Protein AF-H2C5N5-F1 (afdb_monomer_lite)

Sequence (111 aa):
MFDFFKTYATFKYKWRRRGMMQRAITGALIGLGVIDVLTTFYGVSQGYVEENLFLHALSGNPILMITVMAVLKTIAVALSYLLLRRSMIFPALLLIGLFALADLSNLALLM

Radius of gyration: 19.04 Å; chains: 1; bounding box: 48×25×56 Å

Organism: NCBI:txid671065

Structure (mmCIF, N/CA/C/O backbone):
data_AF-H2C5N5-F1
#
_entry.id   AF-H2C5N5-F1
#
loop_
_atom_site.group_PDB
_atom_site.id
_atom_site.type_symbol
_atom_site.label_atom_id
_atom_site.label_alt_id
_atom_site.label_comp_id
_atom_site.label_asym_id
_atom_site.label_entity_id
_atom_site.label_seq_id
_atom_site.pdbx_PDB_ins_code
_atom_site.Cartn_x
_atom_site.Cartn_y
_atom_site.Cartn_z
_atom_site.occupancy
_atom_site.B_iso_or_equiv
_atom_site.auth_seq_id
_atom_site.auth_comp_id
_atom_site.auth_asym_id
_atom_site.auth_atom_id
_atom_site.pdbx_PDB_model_num
ATOM 1 N N . MET A 1 1 ? -29.431 0.316 38.596 1.00 57.34 1 MET A N 1
ATOM 2 C CA . MET A 1 1 ? -29.910 0.000 37.225 1.00 57.34 1 MET A CA 1
ATOM 3 C C . MET A 1 1 ? -29.384 0.990 36.174 1.00 57.34 1 MET A C 1
ATOM 5 O O . MET A 1 1 ? -28.938 0.545 35.124 1.00 57.34 1 MET A O 1
ATOM 9 N N . PHE A 1 2 ? -29.352 2.301 36.459 1.00 60.09 2 PHE A N 1
ATOM 10 C CA . PHE A 1 2 ? -28.856 3.347 35.542 1.00 60.09 2 PHE A CA 1
ATOM 11 C C . PHE A 1 2 ? -27.356 3.246 35.175 1.00 60.09 2 PHE A C 1
ATOM 13 O O . PHE A 1 2 ? -26.996 3.445 34.014 1.00 60.09 2 PHE A O 1
ATOM 20 N N . ASP A 1 3 ? -26.484 2.867 36.116 1.00 63.94 3 ASP A N 1
ATOM 21 C CA . ASP A 1 3 ? -25.038 2.736 35.847 1.00 63.94 3 ASP A CA 1
ATOM 22 C C . ASP A 1 3 ? -24.688 1.587 34.898 1.00 63.94 3 ASP A C 1
ATOM 24 O O . ASP A 1 3 ? -23.753 1.683 34.100 1.00 63.94 3 ASP A O 1
ATOM 28 N N . PHE A 1 4 ? -25.475 0.512 34.913 1.00 65.88 4 PHE A N 1
ATOM 29 C CA . PHE A 1 4 ? -25.250 -0.641 34.043 1.00 65.88 4 PHE A CA 1
ATOM 30 C C . PHE A 1 4 ? -25.511 -0.289 32.570 1.00 65.88 4 PHE A C 1
ATOM 32 O O . PHE A 1 4 ? -24.714 -0.627 31.695 1.00 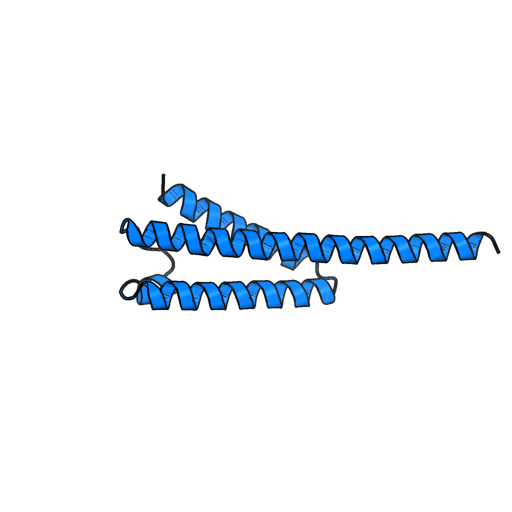65.88 4 PHE A O 1
ATOM 39 N N . PHE A 1 5 ? -26.570 0.484 32.301 1.00 66.50 5 PHE A N 1
ATOM 40 C CA . PHE A 1 5 ? -26.885 1.001 30.965 1.00 66.50 5 PHE A CA 1
ATOM 41 C C . PHE A 1 5 ? -25.832 1.986 30.452 1.00 66.50 5 PHE A C 1
ATOM 43 O O . PHE A 1 5 ? -25.427 1.896 29.292 1.00 66.50 5 PHE A O 1
ATOM 50 N N . LYS A 1 6 ? -25.340 2.886 31.315 1.00 64.81 6 LYS A N 1
ATOM 51 C CA . LYS A 1 6 ? -24.245 3.804 30.966 1.00 64.81 6 LYS A CA 1
ATOM 52 C C . LYS A 1 6 ? -22.985 3.041 30.566 1.00 64.81 6 LYS A C 1
ATOM 54 O O . LYS A 1 6 ? -22.392 3.360 29.540 1.00 64.81 6 LYS A O 1
ATOM 59 N N . THR A 1 7 ? -22.631 2.009 31.332 1.00 67.31 7 THR A N 1
ATOM 60 C CA . THR A 1 7 ? -21.433 1.184 31.111 1.00 67.31 7 THR A CA 1
ATOM 61 C C . THR A 1 7 ? -21.538 0.358 29.825 1.00 67.31 7 THR A C 1
ATOM 63 O O . THR A 1 7 ? -20.597 0.304 29.033 1.00 67.31 7 THR A O 1
ATOM 66 N N . TYR A 1 8 ? -22.709 -0.224 29.550 1.00 65.38 8 TYR A N 1
ATOM 67 C CA . TYR A 1 8 ? -22.971 -0.931 28.292 1.00 65.38 8 TYR A CA 1
ATOM 68 C C . TYR A 1 8 ? -22.915 -0.003 27.074 1.00 65.38 8 TYR A C 1
ATOM 70 O O . TYR A 1 8 ? -22.355 -0.367 26.035 1.00 65.38 8 TYR A O 1
ATOM 78 N N . ALA A 1 9 ? -23.458 1.211 27.194 1.00 63.84 9 ALA A N 1
ATOM 79 C CA . ALA A 1 9 ? -23.430 2.199 26.125 1.00 63.84 9 ALA A CA 1
ATOM 80 C C . ALA A 1 9 ? -21.995 2.642 25.798 1.00 63.84 9 ALA A C 1
ATOM 82 O O . ALA A 1 9 ? -21.615 2.639 24.624 1.00 63.84 9 ALA A O 1
ATOM 83 N N . THR A 1 10 ? -21.158 2.942 26.800 1.00 66.62 10 THR A N 1
ATOM 84 C CA . THR A 1 10 ? -19.739 3.275 26.577 1.00 66.62 10 THR A CA 1
ATOM 85 C C . THR A 1 10 ? -18.967 2.114 25.961 1.00 66.62 10 THR A C 1
ATOM 87 O O . THR A 1 10 ? -18.177 2.336 25.040 1.00 66.62 10 THR A O 1
ATOM 90 N N . PHE A 1 11 ? -19.218 0.875 26.392 1.00 61.47 11 PHE A N 1
ATOM 91 C CA . PHE A 1 11 ? -18.562 -0.302 25.819 1.00 61.47 11 PHE A CA 1
ATOM 92 C C . PHE A 1 11 ? -18.931 -0.494 24.341 1.00 61.47 11 PHE A C 1
ATOM 94 O O . PHE A 1 11 ? -18.051 -0.619 23.485 1.00 61.47 11 PHE A O 1
ATOM 101 N N . LYS A 1 12 ? -20.227 -0.411 24.013 1.00 64.25 12 LYS A N 1
ATOM 102 C CA . LYS A 1 12 ? -20.736 -0.519 22.638 1.00 64.25 12 LYS A CA 1
ATOM 103 C C . LYS A 1 12 ? -20.173 0.582 21.733 1.00 64.25 12 LYS A C 1
ATOM 105 O O . LYS A 1 12 ? -19.754 0.301 20.609 1.00 64.25 12 LYS A O 1
ATOM 110 N N . TYR A 1 13 ? -20.088 1.819 22.227 1.00 61.78 13 TYR A N 1
ATOM 111 C CA . TYR A 1 13 ? -19.479 2.934 21.494 1.00 61.78 13 TYR A CA 1
ATOM 112 C C . TYR A 1 13 ? -17.980 2.731 21.242 1.00 61.78 13 TYR A C 1
ATOM 114 O O . TYR A 1 13 ? -17.503 2.999 20.137 1.00 61.78 13 TYR A O 1
ATOM 122 N N . LYS A 1 14 ? -17.234 2.227 22.232 1.00 64.56 14 LYS A N 1
ATOM 123 C CA . LYS A 1 14 ? -15.788 1.979 22.115 1.00 64.56 14 LYS A CA 1
ATOM 124 C C . LYS A 1 14 ? -15.484 0.890 21.079 1.00 64.56 14 LYS A C 1
ATOM 126 O O . LYS A 1 14 ? -14.584 1.066 20.259 1.00 64.56 14 LYS A O 1
ATOM 131 N N . TRP A 1 15 ? -16.274 -0.184 21.057 1.00 59.78 15 TRP A N 1
ATOM 132 C CA . TRP A 1 15 ? -16.176 -1.248 20.049 1.00 59.78 15 TRP A CA 1
ATOM 133 C C . TRP A 1 15 ? -16.550 -0.767 18.643 1.00 59.78 15 TRP A C 1
ATOM 135 O O . TRP A 1 15 ? -15.826 -1.044 17.686 1.00 59.78 15 TRP A O 1
ATOM 145 N N . ARG A 1 16 ? -17.619 0.031 18.511 1.00 69.19 16 ARG A N 1
ATOM 146 C CA . ARG A 1 16 ? -18.031 0.603 17.218 1.00 69.19 16 ARG A CA 1
ATOM 147 C C . ARG A 1 16 ? -16.978 1.562 16.650 1.00 69.19 16 ARG A C 1
ATOM 149 O O . ARG A 1 16 ? -16.695 1.502 15.457 1.00 69.19 16 ARG A O 1
ATOM 156 N N . ARG A 1 17 ? -16.345 2.394 17.492 1.00 68.06 17 ARG A N 1
ATOM 157 C CA . ARG A 1 17 ? -15.221 3.254 17.071 1.00 68.06 17 ARG A CA 1
ATOM 158 C C . ARG A 1 17 ? -14.017 2.444 16.605 1.00 68.06 17 ARG A C 1
ATOM 160 O O . ARG A 1 17 ? -13.473 2.770 15.558 1.00 68.06 17 ARG A O 1
ATOM 167 N N . ARG A 1 18 ? -13.629 1.380 17.321 1.00 69.44 18 ARG A N 1
ATOM 168 C CA . ARG A 1 18 ? -12.520 0.505 16.892 1.00 69.44 18 ARG A CA 1
ATOM 169 C C . ARG A 1 18 ? -12.778 -0.108 15.514 1.00 69.44 18 ARG A C 1
ATOM 171 O O . ARG A 1 18 ? -11.888 -0.071 14.675 1.00 69.44 18 ARG A O 1
ATOM 178 N N . GLY A 1 19 ? -13.998 -0.584 15.254 1.00 73.06 19 GLY A N 1
ATOM 179 C CA . GLY A 1 19 ? -14.367 -1.131 13.944 1.00 73.06 19 GLY A CA 1
ATOM 180 C C . GLY A 1 19 ? -14.328 -0.096 12.812 1.00 73.06 19 GLY A C 1
ATOM 181 O O . GLY A 1 19 ? -13.838 -0.396 11.726 1.00 73.06 19 GLY A O 1
ATOM 182 N N . MET A 1 20 ? -14.792 1.135 13.058 1.00 78.81 20 MET A N 1
ATOM 183 C CA . MET A 1 20 ? -14.694 2.221 12.068 1.00 78.81 20 MET A CA 1
ATOM 184 C C . MET A 1 20 ? -13.240 2.623 11.800 1.00 78.81 20 MET A C 1
ATOM 186 O O . MET A 1 20 ? -12.858 2.809 10.649 1.00 78.81 20 MET A O 1
ATOM 190 N N . MET A 1 21 ? -12.418 2.696 12.847 1.00 73.88 21 MET A N 1
ATOM 191 C CA . MET A 1 21 ? -11.008 3.072 12.747 1.00 73.88 21 MET A CA 1
ATOM 192 C C . MET A 1 21 ? -10.192 2.019 11.985 1.00 73.88 21 MET A C 1
ATOM 194 O O . MET A 1 21 ? -9.379 2.371 11.138 1.00 73.88 21 MET A O 1
ATOM 198 N N . GLN A 1 22 ? -10.461 0.728 12.216 1.00 74.50 22 GLN A N 1
ATOM 199 C CA . GLN A 1 22 ? -9.849 -0.362 11.451 1.00 74.50 22 GLN A CA 1
ATOM 200 C C . GLN A 1 22 ? -10.189 -0.266 9.962 1.00 74.50 22 GLN A C 1
ATOM 202 O O . GLN A 1 22 ? -9.291 -0.326 9.134 1.00 74.50 22 GLN A O 1
ATOM 207 N N . ARG A 1 23 ? -11.465 -0.045 9.618 1.00 79.38 23 ARG A N 1
ATOM 208 C CA . ARG A 1 23 ? -11.892 0.118 8.218 1.00 79.38 23 ARG A CA 1
ATOM 209 C C . ARG A 1 23 ? -11.230 1.320 7.547 1.00 79.38 23 ARG A C 1
ATOM 211 O O . ARG A 1 23 ? -10.796 1.195 6.408 1.00 79.38 23 ARG A O 1
ATOM 218 N N . ALA A 1 24 ? -11.125 2.447 8.251 1.00 80.19 24 ALA A N 1
ATOM 219 C CA . ALA A 1 24 ? -10.472 3.646 7.732 1.00 80.19 24 ALA A CA 1
ATOM 220 C C . ALA A 1 24 ? -8.977 3.413 7.462 1.00 80.19 24 ALA A C 1
ATOM 222 O O . ALA A 1 24 ? -8.496 3.739 6.382 1.00 80.19 24 ALA A O 1
ATOM 223 N N . ILE A 1 25 ? -8.259 2.790 8.404 1.00 78.19 25 ILE A N 1
ATOM 224 C CA . ILE A 1 25 ? -6.826 2.491 8.257 1.00 78.19 25 ILE A CA 1
ATOM 225 C C . ILE A 1 25 ? -6.585 1.488 7.125 1.00 78.19 25 ILE A C 1
ATOM 227 O O . ILE A 1 25 ? -5.709 1.702 6.293 1.00 78.19 25 ILE A O 1
ATOM 231 N N . THR A 1 26 ? -7.367 0.408 7.062 1.00 78.12 26 THR A N 1
ATOM 232 C CA . THR A 1 26 ? -7.240 -0.579 5.982 1.00 78.12 26 THR A CA 1
ATOM 233 C C . THR A 1 26 ? -7.567 0.042 4.623 1.00 78.12 26 THR A C 1
ATOM 235 O O . THR A 1 26 ? -6.841 -0.200 3.666 1.00 78.12 26 THR A O 1
ATOM 238 N N . GLY A 1 27 ? -8.601 0.886 4.540 1.00 80.88 27 GLY A N 1
ATOM 239 C CA . GLY A 1 27 ? -8.931 1.619 3.317 1.00 80.88 27 GLY A CA 1
ATOM 240 C C . GLY A 1 27 ? -7.809 2.559 2.869 1.00 80.88 27 GLY A C 1
ATOM 241 O O . GLY A 1 27 ? -7.451 2.554 1.696 1.00 80.88 27 GLY A O 1
ATOM 242 N N . ALA A 1 28 ? -7.205 3.302 3.800 1.00 81.12 28 ALA A N 1
ATOM 243 C CA . ALA A 1 28 ? -6.071 4.179 3.509 1.00 81.12 28 ALA A CA 1
ATOM 244 C C . ALA A 1 28 ? -4.848 3.398 3.002 1.00 81.12 28 ALA A C 1
ATOM 246 O O . ALA A 1 28 ? -4.242 3.795 2.015 1.00 81.12 28 ALA A O 1
ATOM 247 N N . LEU A 1 29 ? -4.521 2.260 3.624 1.00 81.12 29 LEU A N 1
ATOM 248 C CA . LEU A 1 29 ? -3.414 1.400 3.191 1.00 81.12 29 LEU A CA 1
ATOM 249 C C . LEU A 1 29 ? -3.625 0.821 1.791 1.00 81.12 29 LEU A C 1
ATOM 251 O O . LEU A 1 29 ? -2.675 0.743 1.019 1.00 81.12 29 LEU A O 1
ATOM 255 N N . ILE A 1 30 ? -4.857 0.422 1.461 1.00 80.50 30 ILE A N 1
ATOM 256 C CA . ILE A 1 30 ? -5.194 -0.043 0.112 1.00 80.50 30 ILE A CA 1
ATOM 257 C C . ILE A 1 30 ? -5.040 1.109 -0.885 1.00 80.50 30 ILE A C 1
ATOM 259 O O . ILE A 1 30 ? -4.411 0.923 -1.920 1.00 80.50 30 ILE A O 1
ATOM 263 N N . GLY A 1 31 ? -5.569 2.294 -0.564 1.00 83.50 31 GLY A N 1
ATOM 264 C CA . GLY A 1 31 ? -5.473 3.473 -1.428 1.00 83.50 31 GLY A CA 1
ATOM 265 C C . GLY A 1 31 ? -4.028 3.877 -1.722 1.00 83.50 31 GLY A C 1
ATOM 266 O O . GLY A 1 31 ? -3.652 3.960 -2.886 1.00 83.50 31 GLY A O 1
ATOM 267 N N . LEU A 1 32 ? -3.211 4.045 -0.679 1.00 83.69 32 LEU A N 1
ATOM 268 C CA . LEU A 1 32 ? -1.778 4.338 -0.813 1.00 83.69 32 LEU A CA 1
ATOM 269 C C . LEU A 1 32 ? -1.052 3.224 -1.574 1.00 83.69 32 LEU A C 1
ATOM 271 O O . LEU A 1 32 ? -0.266 3.479 -2.472 1.00 83.69 32 LEU A O 1
ATOM 275 N N . GLY A 1 33 ? -1.375 1.960 -1.288 1.00 80.69 33 GLY A N 1
ATOM 276 C CA . GLY A 1 33 ? -0.772 0.842 -2.005 1.00 80.69 33 GLY A CA 1
ATOM 277 C C . GLY A 1 33 ? -1.063 0.838 -3.507 1.00 80.69 33 GLY A C 1
ATOM 278 O O . GLY A 1 33 ? -0.191 0.458 -4.279 1.00 80.69 33 GLY A O 1
ATOM 279 N N . VAL A 1 34 ? -2.256 1.268 -3.927 1.00 81.94 34 VAL A N 1
ATOM 280 C CA . VAL A 1 34 ? -2.601 1.415 -5.350 1.00 81.94 34 VAL A CA 1
ATOM 281 C C . VAL A 1 34 ? -1.867 2.599 -5.974 1.00 81.94 34 VAL A C 1
ATOM 283 O O . VAL A 1 34 ? -1.373 2.468 -7.091 1.00 81.94 34 VAL A O 1
ATOM 286 N N . ILE A 1 35 ? -1.783 3.729 -5.266 1.00 83.62 35 ILE A N 1
ATOM 287 C CA . ILE A 1 35 ? -1.060 4.916 -5.739 1.00 83.62 35 ILE A CA 1
ATOM 288 C C . ILE A 1 35 ? 0.405 4.566 -5.994 1.00 83.62 35 ILE A C 1
ATOM 290 O O . ILE A 1 35 ? 0.877 4.842 -7.091 1.00 83.62 35 ILE A O 1
ATOM 294 N N . ASP A 1 36 ? 1.069 3.880 -5.061 1.00 81.00 36 ASP A N 1
ATOM 295 C CA . ASP A 1 36 ? 2.474 3.485 -5.218 1.00 81.00 36 ASP A CA 1
ATOM 296 C C . ASP A 1 36 ? 2.717 2.638 -6.471 1.00 81.00 36 ASP A C 1
ATOM 298 O O . ASP A 1 36 ? 3.639 2.874 -7.242 1.00 81.00 36 ASP A O 1
ATOM 302 N N . VAL A 1 37 ? 1.853 1.646 -6.716 1.00 79.00 37 VAL A N 1
ATOM 303 C CA . VAL A 1 37 ? 1.992 0.768 -7.888 1.00 79.00 37 VAL A CA 1
ATOM 304 C C . VAL A 1 37 ? 1.851 1.569 -9.183 1.00 79.00 37 VAL A C 1
ATOM 306 O O . VAL A 1 37 ? 2.563 1.308 -10.153 1.00 79.00 37 VAL A O 1
ATOM 309 N N . LEU A 1 38 ? 0.942 2.548 -9.211 1.00 81.38 38 LEU A N 1
ATOM 310 C CA . LEU A 1 38 ? 0.733 3.404 -10.375 1.00 81.38 38 LEU A CA 1
ATOM 311 C C . LEU A 1 38 ? 1.894 4.378 -10.590 1.00 81.38 38 LEU A C 1
ATOM 313 O O . LEU A 1 38 ? 2.334 4.538 -11.729 1.00 81.38 38 LEU A O 1
ATOM 317 N N . THR A 1 39 ? 2.397 5.014 -9.531 1.00 76.81 39 THR A N 1
ATOM 318 C CA . THR A 1 39 ? 3.516 5.962 -9.623 1.00 76.81 39 THR A CA 1
ATOM 319 C C . THR A 1 39 ? 4.804 5.245 -10.004 1.00 76.81 39 THR A C 1
ATOM 321 O O . THR A 1 39 ? 5.484 5.697 -10.921 1.00 76.81 39 THR A O 1
ATOM 324 N N . THR A 1 40 ? 5.088 4.076 -9.428 1.00 74.81 40 THR A N 1
ATOM 325 C CA . THR A 1 40 ? 6.213 3.229 -9.845 1.00 74.81 40 THR A CA 1
ATOM 326 C C . THR A 1 40 ? 6.084 2.782 -11.298 1.00 74.81 40 THR A C 1
ATOM 328 O O . THR A 1 40 ? 7.047 2.876 -12.059 1.00 74.81 40 THR A O 1
ATOM 331 N N . PHE A 1 41 ? 4.905 2.320 -11.727 1.00 75.50 41 PHE A N 1
ATOM 332 C CA . PHE A 1 41 ? 4.705 1.918 -13.121 1.00 75.50 41 PHE A CA 1
ATOM 333 C C . PHE A 1 41 ? 4.954 3.080 -14.086 1.00 75.50 41 PHE A C 1
ATOM 335 O O . PHE A 1 41 ? 5.644 2.921 -15.095 1.00 75.50 41 PHE A O 1
ATOM 342 N N . TYR A 1 42 ? 4.420 4.257 -13.758 1.00 76.44 42 TYR A N 1
ATOM 343 C CA . TYR A 1 42 ? 4.625 5.453 -14.558 1.00 76.44 42 TYR A CA 1
ATOM 344 C C . TYR A 1 42 ? 6.102 5.880 -14.561 1.00 76.44 42 TYR A C 1
ATOM 346 O O . TYR A 1 42 ? 6.644 6.140 -15.634 1.00 76.44 42 TYR A O 1
ATOM 354 N N . GLY A 1 43 ? 6.790 5.839 -13.416 1.00 74.38 43 GLY A N 1
ATOM 355 C CA . GLY A 1 43 ? 8.224 6.129 -13.300 1.00 74.38 43 GLY A CA 1
ATOM 356 C C . GLY A 1 43 ? 9.070 5.241 -14.200 1.00 74.38 43 GLY A C 1
ATOM 357 O O . GLY A 1 43 ? 9.838 5.741 -15.021 1.00 74.38 43 GLY A O 1
ATOM 358 N N . VAL A 1 44 ? 8.837 3.929 -14.148 1.00 72.69 44 VAL A N 1
ATOM 359 C CA . VAL A 1 44 ? 9.550 2.977 -15.008 1.00 72.69 44 VAL A CA 1
ATOM 360 C C . VAL A 1 44 ? 9.225 3.183 -16.486 1.00 72.69 44 VAL A C 1
ATOM 362 O O . VAL A 1 44 ? 10.122 3.090 -17.321 1.00 72.69 44 VAL A O 1
ATOM 365 N N . SER A 1 45 ? 7.982 3.534 -16.835 1.00 71.25 45 SER A N 1
ATOM 366 C CA . SER A 1 45 ? 7.622 3.852 -18.226 1.00 71.25 45 SER A CA 1
ATOM 367 C C . SER A 1 45 ? 8.352 5.084 -18.779 1.00 71.25 45 SER A C 1
ATOM 369 O O . SER A 1 45 ? 8.603 5.158 -19.980 1.00 71.25 45 SER A O 1
ATOM 371 N N . GLN A 1 46 ? 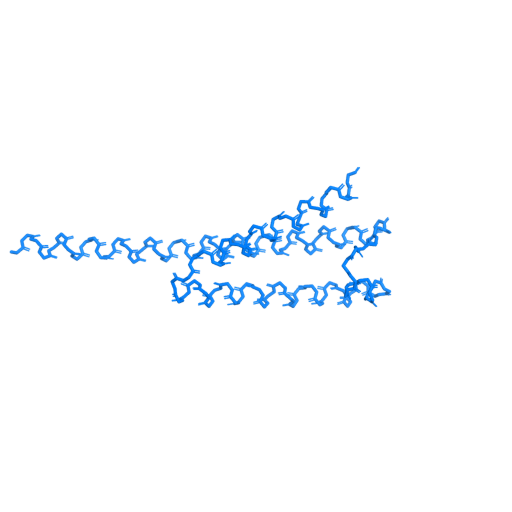8.727 6.024 -17.907 1.00 71.12 46 GLN A N 1
ATOM 372 C CA . GLN A 1 46 ? 9.493 7.229 -18.238 1.00 71.12 46 GLN A CA 1
ATOM 373 C C . GLN A 1 46 ? 11.016 7.001 -18.175 1.00 71.12 46 GLN A C 1
ATOM 375 O O . GLN A 1 46 ? 11.791 7.928 -18.392 1.00 71.12 46 GLN A O 1
ATOM 380 N N . GLY A 1 47 ? 11.466 5.773 -17.891 1.00 65.31 47 GLY A N 1
ATOM 381 C CA . GLY A 1 47 ? 12.884 5.439 -17.760 1.00 65.31 47 GLY A CA 1
ATOM 382 C C . GLY A 1 47 ? 13.503 5.833 -16.417 1.00 65.31 47 GLY A C 1
ATOM 383 O O . GLY A 1 47 ? 14.714 5.674 -16.253 1.00 65.31 47 GLY A O 1
ATOM 384 N N . TYR A 1 48 ? 12.703 6.298 -15.448 1.00 66.44 48 TYR A N 1
ATOM 385 C CA . TYR A 1 48 ? 13.169 6.442 -14.073 1.00 66.44 48 TYR A CA 1
ATOM 386 C C . TYR A 1 48 ? 13.374 5.057 -13.483 1.00 66.44 48 TYR A C 1
ATOM 388 O O . TYR A 1 48 ? 12.479 4.210 -13.444 1.00 66.44 48 TYR A O 1
ATOM 396 N N . VAL A 1 49 ? 14.598 4.827 -13.041 1.00 58.69 49 VAL A N 1
ATOM 397 C CA . VAL A 1 49 ? 14.988 3.585 -12.402 1.00 58.69 49 VAL A CA 1
ATOM 398 C C . VAL A 1 49 ? 14.671 3.721 -10.922 1.00 58.69 49 VAL A C 1
ATOM 400 O O . VAL A 1 49 ? 15.162 4.642 -10.275 1.00 58.69 49 VAL A O 1
ATOM 403 N N . GLU A 1 50 ? 13.865 2.809 -10.380 1.00 59.53 50 GLU A N 1
ATOM 404 C CA . GLU A 1 50 ? 13.680 2.757 -8.933 1.00 59.53 50 GLU A CA 1
ATOM 405 C C . GLU A 1 50 ? 15.033 2.581 -8.228 1.00 59.53 50 GLU A C 1
ATOM 407 O O . GLU A 1 50 ? 15.792 1.659 -8.535 1.00 59.53 50 GLU A O 1
ATOM 412 N N . GLU A 1 51 ? 15.300 3.412 -7.217 1.00 58.12 51 GLU A N 1
ATOM 413 C CA . GLU A 1 51 ? 16.462 3.261 -6.324 1.00 58.12 51 GLU A CA 1
ATOM 414 C C . GLU A 1 51 ? 16.367 2.001 -5.442 1.00 58.12 51 GLU A C 1
ATOM 416 O O . GLU A 1 51 ? 17.310 1.615 -4.747 1.00 58.12 51 GLU A O 1
ATOM 421 N N . ASN A 1 52 ? 15.218 1.326 -5.466 1.00 62.25 52 ASN A N 1
ATOM 422 C CA . ASN A 1 52 ? 14.960 0.127 -4.698 1.00 62.25 52 ASN A CA 1
ATOM 423 C C . ASN A 1 52 ? 15.701 -1.066 -5.328 1.00 62.25 52 ASN A C 1
ATOM 425 O O . ASN A 1 52 ? 15.229 -1.667 -6.289 1.00 62.25 52 ASN A O 1
ATOM 429 N N . LEU A 1 53 ? 16.860 -1.438 -4.770 1.00 61.69 53 LEU A N 1
ATOM 430 C CA . LEU A 1 53 ? 17.759 -2.500 -5.270 1.00 61.69 53 LEU A CA 1
ATOM 431 C C . LEU A 1 53 ? 17.050 -3.809 -5.671 1.00 61.69 53 LEU A C 1
ATOM 433 O O . LEU A 1 53 ? 17.452 -4.471 -6.626 1.00 61.69 53 LEU A O 1
ATOM 437 N N . PHE A 1 54 ? 15.989 -4.186 -4.954 1.00 64.62 54 PHE A N 1
ATOM 438 C CA . PHE A 1 54 ? 15.218 -5.397 -5.239 1.00 64.62 54 PHE A CA 1
ATOM 439 C C . PHE A 1 54 ? 14.340 -5.273 -6.495 1.00 64.62 54 PHE A C 1
ATOM 441 O O . PHE A 1 54 ? 14.255 -6.209 -7.287 1.00 64.62 54 PHE A O 1
ATOM 448 N N . LEU A 1 55 ? 13.711 -4.115 -6.698 1.00 62.97 55 LEU A N 1
ATOM 449 C CA . LEU A 1 55 ? 12.881 -3.843 -7.874 1.00 62.97 55 LEU A CA 1
ATOM 450 C C . LEU A 1 55 ? 13.743 -3.421 -9.073 1.00 62.97 55 LEU A C 1
ATOM 452 O O . LEU A 1 55 ? 13.404 -3.746 -10.208 1.00 62.97 55 LEU A O 1
ATOM 456 N N . HIS A 1 56 ? 14.929 -2.855 -8.829 1.00 67.38 56 HIS A N 1
ATOM 457 C CA . HIS A 1 56 ? 15.955 -2.616 -9.841 1.00 67.38 56 HIS A CA 1
ATOM 458 C C . HIS A 1 56 ? 16.366 -3.906 -10.568 1.00 67.38 56 HIS A C 1
ATOM 460 O O . HIS A 1 56 ? 16.444 -3.926 -11.795 1.00 67.38 56 HIS A O 1
ATOM 466 N N . ALA A 1 57 ? 16.540 -5.016 -9.840 1.00 69.06 57 ALA A N 1
ATOM 467 C CA . ALA A 1 57 ? 16.835 -6.324 -10.433 1.00 69.06 57 ALA A CA 1
ATOM 468 C C . ALA A 1 57 ? 15.698 -6.861 -11.330 1.00 69.06 57 ALA A C 1
ATOM 470 O O . ALA A 1 57 ? 15.927 -7.723 -12.178 1.00 69.06 57 ALA A O 1
ATOM 471 N N . LEU A 1 58 ? 14.477 -6.344 -11.158 1.00 70.62 58 LEU A N 1
ATOM 472 C CA . LEU A 1 58 ? 13.282 -6.705 -11.923 1.00 70.62 58 LEU A CA 1
ATOM 473 C C . LEU A 1 58 ? 12.934 -5.675 -13.015 1.00 70.62 58 LEU A C 1
ATOM 475 O O . LEU A 1 58 ? 11.985 -5.894 -13.768 1.00 70.62 58 LEU A O 1
ATOM 479 N N . SER A 1 59 ? 13.714 -4.595 -13.151 1.00 66.19 59 SER A N 1
ATOM 480 C CA . SER A 1 59 ? 13.465 -3.487 -14.091 1.00 66.19 59 SER A CA 1
ATOM 481 C C . SER A 1 59 ? 13.397 -3.914 -15.564 1.00 66.19 59 SER A C 1
ATOM 483 O O . SER A 1 59 ? 12.707 -3.282 -16.359 1.00 66.19 59 SER A O 1
ATOM 485 N N . GLY A 1 60 ? 14.043 -5.028 -15.931 1.00 69.88 60 GLY A N 1
ATOM 486 C CA . GLY A 1 60 ? 13.988 -5.594 -17.284 1.00 69.88 60 GLY A CA 1
ATOM 487 C C . GLY A 1 60 ? 12.638 -6.219 -17.664 1.00 69.88 60 GLY A C 1
ATOM 488 O O . GLY A 1 60 ? 12.420 -6.523 -18.835 1.00 69.88 60 GLY A O 1
ATOM 489 N N . ASN A 1 61 ? 11.724 -6.427 -16.706 1.00 79.75 61 ASN A N 1
ATOM 490 C CA . ASN A 1 61 ? 10.385 -6.947 -16.972 1.00 79.75 61 ASN A CA 1
ATOM 491 C C . ASN A 1 61 ? 9.324 -6.202 -16.132 1.00 79.75 61 ASN A C 1
ATOM 493 O O . ASN A 1 61 ? 9.041 -6.599 -14.995 1.00 79.75 61 ASN A O 1
ATOM 497 N N . PRO A 1 62 ? 8.680 -5.157 -16.692 1.00 72.94 62 PRO A N 1
ATOM 498 C CA . PRO A 1 62 ? 7.750 -4.306 -15.948 1.00 72.94 62 PRO A CA 1
ATOM 499 C C . PRO A 1 62 ? 6.529 -5.072 -15.417 1.00 72.94 62 PRO A C 1
ATOM 501 O O . PRO A 1 62 ? 6.014 -4.743 -14.352 1.00 72.94 62 PRO A O 1
ATOM 504 N N . ILE A 1 63 ? 6.091 -6.136 -16.100 1.00 79.00 63 ILE A N 1
ATOM 505 C CA . ILE A 1 63 ? 4.964 -6.971 -15.654 1.00 79.00 63 ILE A CA 1
ATOM 506 C C . ILE A 1 63 ? 5.329 -7.712 -14.363 1.00 79.00 63 ILE A C 1
ATOM 508 O O . ILE A 1 63 ? 4.554 -7.725 -13.403 1.00 79.00 63 ILE A O 1
ATOM 512 N N . LEU A 1 64 ? 6.522 -8.312 -14.316 1.00 79.12 64 LEU A N 1
ATOM 513 C CA . LEU A 1 64 ? 7.026 -9.009 -13.131 1.00 79.12 64 LEU A CA 1
ATOM 514 C C . LEU A 1 64 ? 7.206 -8.046 -11.956 1.00 79.12 64 LEU A C 1
ATOM 516 O O . LEU A 1 64 ? 6.797 -8.365 -10.841 1.00 79.12 64 LEU A O 1
ATOM 520 N N . MET A 1 65 ? 7.741 -6.855 -12.217 1.00 79.06 65 MET A N 1
ATOM 521 C CA . MET A 1 65 ? 7.928 -5.812 -11.211 1.00 79.06 65 MET A CA 1
ATOM 522 C C . MET A 1 65 ? 6.597 -5.377 -10.576 1.00 79.06 65 MET A C 1
ATOM 524 O O . MET A 1 65 ? 6.467 -5.447 -9.354 1.00 79.06 65 MET A O 1
ATOM 528 N N . ILE A 1 66 ? 5.580 -5.036 -11.382 1.00 78.00 66 ILE A N 1
ATOM 529 C CA . ILE A 1 66 ? 4.229 -4.695 -10.892 1.00 78.00 66 ILE A CA 1
ATOM 530 C C . ILE A 1 66 ? 3.642 -5.846 -10.073 1.00 78.00 66 ILE A C 1
ATOM 532 O O . ILE A 1 66 ? 3.046 -5.622 -9.022 1.00 78.00 66 ILE A O 1
ATOM 536 N N . THR A 1 67 ? 3.818 -7.085 -10.537 1.00 81.75 67 THR A N 1
ATOM 537 C CA . THR A 1 67 ? 3.286 -8.271 -9.854 1.00 81.75 67 THR A CA 1
ATOM 538 C C . THR A 1 67 ? 3.916 -8.435 -8.471 1.00 81.75 67 THR A C 1
ATOM 540 O O . THR A 1 67 ? 3.207 -8.619 -7.483 1.00 81.75 67 THR A O 1
ATOM 543 N N . VAL A 1 68 ? 5.242 -8.320 -8.379 1.00 81.88 68 VAL A N 1
ATOM 544 C CA . VAL A 1 68 ? 5.978 -8.397 -7.112 1.00 81.88 68 VAL A CA 1
ATOM 545 C C . VAL A 1 68 ? 5.562 -7.265 -6.174 1.00 81.88 68 VAL A C 1
ATOM 547 O O . VAL A 1 68 ? 5.273 -7.516 -5.004 1.00 81.88 68 VAL A O 1
ATOM 550 N N . MET A 1 69 ? 5.443 -6.041 -6.688 1.00 79.69 69 MET A N 1
ATOM 551 C CA . MET A 1 69 ? 4.964 -4.895 -5.919 1.00 79.69 69 MET A CA 1
ATOM 552 C C . MET A 1 69 ? 3.547 -5.118 -5.381 1.00 79.69 69 MET A C 1
ATOM 554 O O . MET A 1 69 ? 3.314 -4.979 -4.181 1.00 79.69 69 MET A O 1
ATOM 558 N N . ALA A 1 70 ? 2.609 -5.540 -6.231 1.00 80.44 70 ALA A N 1
ATOM 559 C CA . ALA A 1 70 ? 1.234 -5.822 -5.835 1.00 80.44 70 ALA A CA 1
ATOM 560 C C . ALA A 1 70 ? 1.164 -6.903 -4.742 1.00 80.44 70 ALA A C 1
ATOM 562 O O . ALA A 1 70 ? 0.410 -6.763 -3.775 1.00 80.44 70 ALA A O 1
ATOM 563 N N . VAL A 1 71 ? 1.991 -7.950 -4.836 1.00 84.38 71 VAL A N 1
ATOM 564 C CA . VAL A 1 71 ? 2.097 -8.993 -3.804 1.00 84.38 71 VAL A CA 1
ATOM 565 C C . VAL A 1 71 ? 2.633 -8.419 -2.491 1.00 84.38 71 VAL A C 1
ATOM 567 O O . VAL A 1 71 ? 2.012 -8.619 -1.445 1.00 84.38 71 VAL A O 1
ATOM 570 N N . LEU A 1 72 ? 3.732 -7.658 -2.523 1.00 81.81 72 LEU A N 1
ATOM 571 C CA . LEU A 1 72 ? 4.318 -7.030 -1.332 1.00 81.81 72 LEU A CA 1
ATOM 572 C C . LEU A 1 72 ? 3.329 -6.080 -0.641 1.00 81.81 72 LEU A C 1
ATOM 574 O O . LEU A 1 72 ? 3.177 -6.118 0.583 1.00 81.81 72 LEU A O 1
ATOM 578 N N . LYS A 1 73 ? 2.591 -5.283 -1.419 1.00 82.56 73 LYS A N 1
ATOM 579 C CA . LYS A 1 73 ? 1.547 -4.376 -0.922 1.00 82.56 73 LYS A CA 1
ATOM 580 C C . LYS A 1 73 ? 0.390 -5.148 -0.289 1.00 82.56 73 LYS A C 1
ATOM 582 O O . LYS A 1 73 ? -0.051 -4.802 0.807 1.00 82.56 73 LYS A O 1
ATOM 587 N N . THR A 1 74 ? -0.042 -6.245 -0.909 1.00 81.50 74 THR A N 1
ATOM 588 C CA . THR A 1 74 ? -1.092 -7.120 -0.362 1.00 81.50 74 THR A CA 1
ATOM 589 C C . THR A 1 74 ? -0.671 -7.738 0.975 1.00 81.50 74 THR A C 1
ATOM 591 O O . THR A 1 74 ? -1.449 -7.737 1.932 1.00 81.50 74 THR A O 1
ATOM 594 N N . ILE A 1 75 ? 0.580 -8.201 1.086 1.00 83.50 75 ILE A N 1
ATOM 595 C CA . ILE A 1 75 ? 1.144 -8.730 2.337 1.00 83.50 75 ILE A CA 1
ATOM 596 C C . ILE A 1 75 ? 1.186 -7.640 3.416 1.00 83.50 75 ILE A C 1
ATOM 598 O O . ILE A 1 75 ? 0.772 -7.883 4.551 1.00 83.50 75 ILE A O 1
ATOM 602 N N . ALA A 1 76 ? 1.623 -6.425 3.078 1.00 79.88 76 ALA A N 1
ATOM 603 C CA . ALA A 1 76 ? 1.670 -5.302 4.014 1.00 79.88 76 ALA A CA 1
ATOM 604 C C . ALA A 1 76 ? 0.275 -4.908 4.537 1.00 79.88 76 ALA A C 1
ATOM 606 O O . ALA A 1 76 ? 0.106 -4.669 5.737 1.00 79.88 76 ALA A O 1
ATOM 607 N N . VAL A 1 77 ? -0.746 -4.903 3.673 1.00 81.50 77 VAL A N 1
ATOM 608 C CA . VAL A 1 77 ? -2.147 -4.672 4.066 1.00 81.50 77 VAL A CA 1
ATOM 609 C C . VAL A 1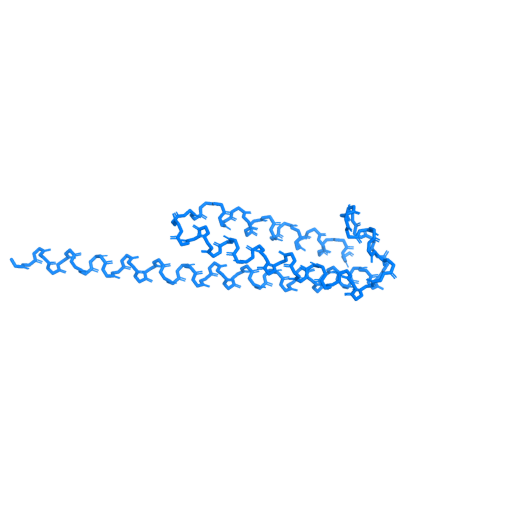 77 ? -2.635 -5.784 5.003 1.00 81.50 77 VAL A C 1
ATOM 611 O O . VAL A 1 77 ? -3.228 -5.495 6.046 1.00 81.50 77 VAL A O 1
ATOM 614 N N . ALA A 1 78 ? -2.341 -7.051 4.689 1.00 80.19 78 ALA A N 1
ATOM 615 C CA . ALA A 1 78 ? -2.715 -8.195 5.521 1.00 80.19 78 ALA A CA 1
ATOM 616 C C . ALA A 1 78 ? -2.035 -8.170 6.907 1.00 80.19 78 ALA A C 1
ATOM 618 O O . ALA A 1 78 ? -2.695 -8.378 7.930 1.00 80.19 78 ALA A O 1
ATOM 619 N N . LEU A 1 79 ? -0.738 -7.850 6.964 1.00 79.75 79 LEU A N 1
ATOM 620 C CA . LEU A 1 79 ? 0.010 -7.680 8.215 1.00 79.75 79 LEU A CA 1
ATOM 621 C C . LEU A 1 79 ? -0.525 -6.506 9.040 1.00 79.75 79 LEU A C 1
ATOM 623 O O . LEU A 1 79 ? -0.713 -6.638 10.250 1.00 79.75 79 LEU A O 1
ATOM 627 N N . SER A 1 80 ? -0.849 -5.386 8.393 1.00 75.75 80 SER A N 1
ATOM 628 C CA . SER A 1 80 ? -1.458 -4.231 9.060 1.00 75.75 80 SER A CA 1
ATOM 629 C C . SER A 1 80 ? -2.815 -4.583 9.666 1.00 75.75 80 SER A C 1
ATOM 631 O O . SER A 1 80 ? -3.107 -4.211 10.803 1.00 75.75 80 SER A O 1
ATOM 633 N N . TYR A 1 81 ? -3.631 -5.364 8.954 1.00 78.06 81 TYR A N 1
ATOM 634 C CA . TYR A 1 81 ? -4.899 -5.869 9.475 1.00 78.06 81 TYR A CA 1
ATOM 635 C C . TYR A 1 81 ? -4.701 -6.770 10.710 1.00 78.06 81 TYR A C 1
ATOM 637 O O . TYR A 1 81 ? -5.408 -6.624 11.712 1.00 78.06 81 TYR A O 1
ATOM 645 N N . LEU A 1 82 ? -3.698 -7.653 10.689 1.00 81.38 82 LEU A N 1
ATOM 646 C CA . LEU A 1 82 ? -3.321 -8.493 11.834 1.00 81.38 82 LEU A CA 1
ATOM 647 C C . LEU A 1 82 ? -2.870 -7.666 13.050 1.00 81.38 82 LEU A C 1
ATOM 649 O O . LEU A 1 82 ? -3.319 -7.924 14.172 1.00 81.38 82 LEU A O 1
ATOM 653 N N . LEU A 1 83 ? -2.034 -6.646 12.835 1.00 80.75 83 LEU A N 1
ATOM 654 C CA . LEU A 1 83 ? -1.564 -5.723 13.878 1.00 80.75 83 LEU A CA 1
ATOM 655 C C . LEU A 1 83 ? -2.725 -4.946 14.509 1.00 80.75 83 LEU A C 1
ATOM 657 O O . LEU A 1 83 ? -2.849 -4.876 15.736 1.00 80.75 83 LEU A O 1
ATOM 661 N N . LEU A 1 84 ? -3.640 -4.446 13.678 1.00 75.69 84 LEU A N 1
ATOM 662 C CA . LEU A 1 84 ? -4.856 -3.775 14.130 1.00 75.69 84 LEU A CA 1
ATOM 663 C C . LEU A 1 84 ? -5.774 -4.701 14.934 1.00 75.69 84 LEU A C 1
ATOM 665 O O . LEU A 1 84 ? -6.409 -4.251 15.893 1.00 75.69 84 LEU A O 1
ATOM 669 N N . ARG A 1 85 ? -5.846 -5.991 14.580 1.00 75.38 85 ARG A N 1
ATOM 670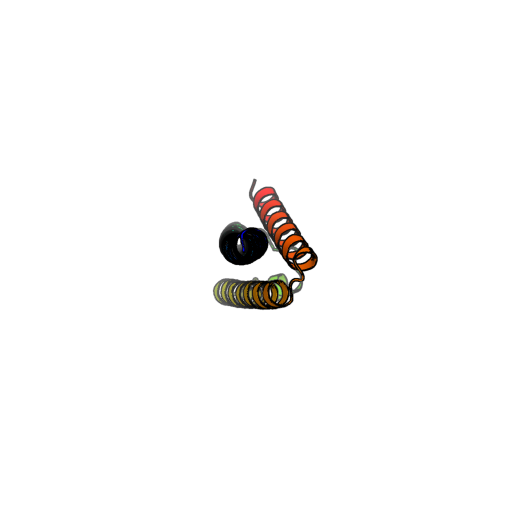 C CA . ARG A 1 85 ? -6.621 -6.992 15.328 1.00 75.38 85 ARG A CA 1
ATOM 671 C C . ARG A 1 85 ? -6.023 -7.260 16.710 1.00 75.38 85 ARG A C 1
ATOM 673 O O . ARG A 1 85 ? -6.772 -7.448 17.665 1.00 75.38 85 ARG A O 1
ATOM 680 N N . ARG A 1 86 ? -4.694 -7.190 16.847 1.00 78.56 86 ARG A N 1
ATOM 681 C CA . ARG A 1 86 ? -3.981 -7.257 18.138 1.00 78.56 86 ARG A CA 1
ATOM 682 C C . ARG A 1 86 ? -3.982 -5.940 18.928 1.00 78.56 86 ARG A C 1
ATOM 684 O O . ARG A 1 86 ? -3.313 -5.847 19.949 1.00 78.56 86 ARG A O 1
ATOM 691 N N . SER A 1 87 ? -4.767 -4.939 18.517 1.00 71.56 87 SER A N 1
ATOM 692 C CA . SER A 1 87 ? -4.817 -3.599 19.133 1.00 71.56 87 SER A CA 1
ATOM 693 C C . SER A 1 87 ? -3.497 -2.812 19.060 1.00 71.56 87 SER A C 1
ATOM 695 O O . SER A 1 87 ? -3.333 -1.825 19.776 1.00 71.56 87 SER A O 1
ATOM 697 N N . MET A 1 88 ? -2.575 -3.192 18.170 1.00 76.38 88 MET A N 1
ATOM 698 C CA . MET A 1 88 ? -1.317 -2.481 17.942 1.00 76.38 88 MET A CA 1
ATOM 699 C C . MET A 1 88 ? -1.518 -1.415 16.857 1.00 76.38 88 MET A C 1
ATOM 701 O O . MET A 1 88 ? -1.201 -1.618 15.689 1.00 76.38 88 MET A O 1
ATOM 705 N N . ILE A 1 89 ? -2.087 -0.271 17.242 1.00 71.50 89 ILE A N 1
ATOM 706 C CA . ILE A 1 89 ? -2.417 0.826 16.309 1.00 71.50 89 ILE A CA 1
ATOM 707 C C . ILE A 1 89 ? -1.154 1.563 15.838 1.00 71.50 89 ILE A C 1
ATOM 709 O O . ILE A 1 89 ? -1.064 1.962 14.682 1.00 71.50 89 ILE A O 1
ATOM 713 N N . PHE A 1 90 ? -0.165 1.710 16.721 1.00 73.62 90 PHE A N 1
ATOM 714 C CA . PHE A 1 90 ? 1.076 2.434 16.441 1.00 73.62 90 PHE A CA 1
ATOM 715 C C . PHE A 1 90 ? 1.877 1.867 15.250 1.00 73.62 90 PHE A C 1
ATOM 717 O O . PHE A 1 90 ? 2.176 2.634 14.339 1.00 73.62 90 PHE A O 1
ATOM 724 N N . PRO A 1 91 ? 2.167 0.549 15.163 1.00 75.25 91 PRO A N 1
ATOM 725 C CA . PRO A 1 91 ? 2.872 -0.000 14.002 1.00 75.25 91 PRO A CA 1
ATOM 726 C C . PRO A 1 91 ? 2.057 0.086 12.703 1.00 75.25 91 PRO A C 1
ATOM 728 O O . PRO A 1 91 ? 2.642 0.240 11.637 1.00 75.25 91 PRO A O 1
ATOM 731 N N . ALA A 1 92 ? 0.722 0.054 12.771 1.00 71.88 92 ALA A N 1
ATOM 732 C CA . ALA A 1 92 ? -0.117 0.265 11.591 1.00 71.88 92 ALA A CA 1
ATOM 733 C C . ALA A 1 92 ? -0.029 1.714 11.075 1.00 71.88 92 ALA A C 1
ATOM 735 O O . ALA A 1 92 ? 0.055 1.928 9.870 1.00 71.88 92 ALA A O 1
ATOM 736 N N . LEU A 1 93 ? 0.005 2.708 11.972 1.00 75.62 93 LEU A N 1
ATOM 737 C CA . LEU A 1 93 ? 0.229 4.111 11.601 1.00 75.62 93 LEU A CA 1
ATOM 738 C C . LEU A 1 93 ? 1.634 4.338 11.028 1.00 75.62 93 LEU A C 1
ATOM 740 O O . LEU A 1 93 ? 1.780 5.079 10.062 1.00 75.62 93 LEU A O 1
ATOM 744 N N . LEU A 1 94 ? 2.648 3.671 11.584 1.00 79.38 94 LEU A N 1
ATOM 745 C CA . LEU A 1 94 ? 4.014 3.697 11.052 1.00 79.38 94 LEU A CA 1
ATOM 746 C C . LEU A 1 94 ? 4.078 3.144 9.622 1.00 79.38 94 LEU A C 1
ATOM 748 O O . LEU A 1 94 ? 4.691 3.765 8.760 1.00 79.38 94 LEU A O 1
ATOM 752 N N . LEU A 1 95 ? 3.400 2.023 9.355 1.00 77.00 95 LEU A N 1
ATOM 753 C CA . LEU A 1 95 ? 3.302 1.449 8.008 1.00 77.00 95 LEU A CA 1
ATOM 754 C C . LEU A 1 95 ? 2.619 2.405 7.024 1.00 77.00 95 LEU A C 1
ATOM 756 O O . LEU A 1 95 ? 3.122 2.585 5.922 1.00 77.00 95 LEU A O 1
ATOM 760 N N . ILE A 1 96 ? 1.526 3.065 7.427 1.00 78.44 96 ILE A N 1
ATOM 761 C CA . ILE A 1 96 ? 0.878 4.102 6.605 1.00 78.44 96 ILE A CA 1
ATOM 762 C C . ILE A 1 96 ? 1.851 5.244 6.300 1.00 78.44 96 ILE A C 1
ATOM 764 O O . ILE A 1 96 ? 1.934 5.681 5.157 1.00 78.44 96 ILE A O 1
ATOM 768 N N . GLY A 1 97 ? 2.581 5.727 7.309 1.00 77.62 97 GLY A N 1
ATOM 769 C CA . GLY A 1 97 ? 3.543 6.816 7.141 1.00 77.62 97 GLY A CA 1
ATOM 770 C C . GLY A 1 97 ? 4.672 6.456 6.175 1.00 77.62 97 GLY A C 1
ATOM 771 O O . GLY A 1 97 ? 4.999 7.251 5.302 1.00 77.62 97 GLY A O 1
ATOM 772 N N . LEU A 1 98 ? 5.219 5.242 6.283 1.00 80.50 98 LEU A N 1
ATOM 773 C CA . LEU A 1 98 ? 6.242 4.743 5.360 1.00 80.50 98 LEU A CA 1
ATOM 774 C C . LEU A 1 98 ? 5.715 4.605 3.928 1.00 80.50 98 LEU A C 1
ATOM 776 O O . LEU A 1 98 ? 6.419 4.959 2.991 1.00 80.50 98 LEU A O 1
ATOM 780 N N . PHE A 1 99 ? 4.477 4.136 3.760 1.00 78.69 99 PHE A N 1
ATOM 781 C CA . PHE A 1 99 ? 3.826 4.078 2.450 1.00 78.69 99 PHE A CA 1
ATOM 782 C C . PHE A 1 99 ? 3.641 5.468 1.847 1.00 78.69 99 PHE A C 1
ATOM 784 O O . PHE A 1 99 ? 4.031 5.689 0.712 1.00 78.69 99 PHE A O 1
ATOM 791 N N . ALA A 1 100 ? 3.108 6.414 2.618 1.00 77.12 100 ALA A N 1
ATOM 792 C CA . ALA A 1 100 ? 2.908 7.777 2.143 1.00 77.12 100 ALA A CA 1
ATOM 793 C C . ALA A 1 100 ? 4.233 8.468 1.782 1.00 77.12 100 ALA A C 1
ATOM 795 O O . ALA A 1 100 ? 4.280 9.233 0.825 1.00 77.12 100 ALA A O 1
ATOM 796 N N . LEU A 1 101 ? 5.314 8.200 2.524 1.00 79.88 101 LEU A N 1
ATOM 797 C CA . LEU A 1 101 ? 6.648 8.702 2.188 1.00 79.88 101 LEU A CA 1
ATOM 798 C C . LEU A 1 101 ? 7.189 8.090 0.892 1.00 79.88 101 LEU A C 1
ATOM 800 O O . LEU A 1 101 ? 7.765 8.820 0.092 1.00 79.88 101 LEU A O 1
ATOM 804 N N . ALA A 1 102 ? 6.987 6.788 0.673 1.00 74.81 102 ALA A N 1
ATOM 805 C CA . ALA A 1 102 ? 7.356 6.135 -0.582 1.00 74.81 102 ALA A CA 1
ATOM 806 C C . ALA A 1 102 ? 6.581 6.735 -1.769 1.00 74.81 102 ALA A C 1
ATOM 808 O O . ALA A 1 102 ? 7.200 7.149 -2.745 1.00 74.81 102 ALA A O 1
ATOM 809 N N . ASP A 1 103 ? 5.262 6.910 -1.632 1.00 75.56 103 ASP A N 1
ATOM 810 C CA . ASP A 1 103 ? 4.416 7.520 -2.666 1.00 75.56 103 ASP A CA 1
ATOM 811 C C . ASP A 1 103 ? 4.856 8.958 -2.980 1.00 75.56 103 ASP A C 1
ATOM 813 O O . ASP A 1 103 ? 4.942 9.345 -4.144 1.00 75.56 103 ASP A O 1
ATOM 817 N N . LEU A 1 104 ? 5.158 9.759 -1.949 1.00 77.69 104 LEU A N 1
ATOM 818 C CA . LEU A 1 104 ? 5.648 11.131 -2.110 1.00 77.69 104 LEU A CA 1
ATOM 819 C C . LEU A 1 104 ? 7.020 11.177 -2.788 1.00 77.69 104 LEU A C 1
ATOM 821 O O . LEU A 1 104 ? 7.239 12.038 -3.634 1.00 77.69 104 LEU A O 1
ATOM 825 N N . SER A 1 105 ? 7.923 10.257 -2.441 1.00 74.31 105 SER A N 1
ATOM 826 C CA . SER A 1 105 ? 9.226 10.121 -3.100 1.00 74.31 105 SER A CA 1
ATOM 827 C C . SER A 1 105 ? 9.056 9.779 -4.579 1.00 74.31 105 SER A C 1
ATOM 829 O O . SER A 1 105 ? 9.668 10.413 -5.435 1.00 74.31 105 SER A O 1
ATOM 831 N N . ASN A 1 106 ? 8.176 8.826 -4.888 1.00 71.88 106 ASN A N 1
ATOM 832 C CA . ASN A 1 106 ? 7.880 8.419 -6.257 1.00 71.88 106 ASN A CA 1
ATOM 833 C C . ASN A 1 106 ? 7.230 9.554 -7.063 1.00 71.88 106 ASN A C 1
ATOM 835 O O . ASN A 1 106 ? 7.595 9.774 -8.212 1.00 71.88 106 ASN A O 1
ATOM 839 N N . LEU A 1 107 ? 6.322 10.328 -6.464 1.00 72.62 107 LEU A N 1
ATOM 840 C CA . LEU A 1 107 ? 5.745 11.516 -7.104 1.00 72.62 107 LEU A CA 1
ATOM 841 C C . LEU A 1 107 ? 6.776 12.628 -7.329 1.00 72.62 107 LEU A C 1
ATOM 843 O O . LEU A 1 107 ? 6.727 13.285 -8.363 1.00 72.62 107 LEU A O 1
ATOM 847 N N . ALA A 1 108 ? 7.700 12.837 -6.389 1.00 74.38 108 ALA A N 1
ATOM 848 C CA . ALA A 1 108 ? 8.759 13.834 -6.5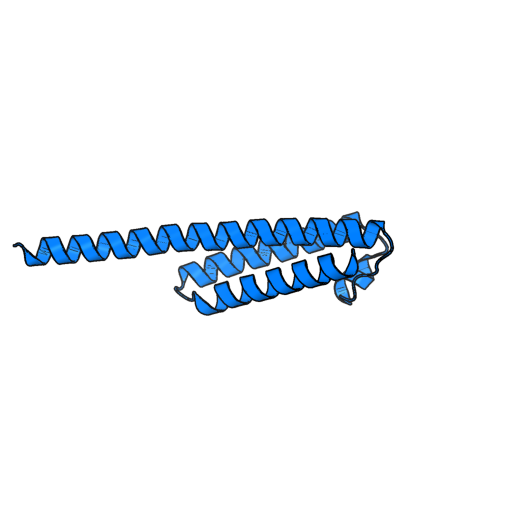23 1.00 74.38 108 ALA A CA 1
ATOM 849 C C . ALA A 1 108 ? 9.759 13.484 -7.635 1.00 74.38 108 ALA A C 1
ATOM 851 O O . ALA A 1 108 ? 10.269 14.387 -8.282 1.00 74.38 108 ALA A O 1
ATOM 852 N N . LEU A 1 109 ? 10.016 12.194 -7.877 1.00 66.06 109 LEU A N 1
ATOM 853 C CA . LEU A 1 109 ? 10.844 11.728 -8.998 1.00 66.06 109 LEU A CA 1
ATOM 854 C C . LEU A 1 109 ? 10.162 11.897 -10.365 1.00 66.06 109 LEU A C 1
ATOM 856 O O . LEU A 1 109 ? 10.840 11.934 -11.386 1.00 66.06 109 LEU A O 1
ATOM 860 N N . LEU A 1 110 ? 8.830 11.968 -10.384 1.00 63.84 110 LEU A N 1
ATOM 861 C CA . LEU A 1 110 ? 8.016 12.109 -11.593 1.00 63.84 110 LEU A CA 1
ATOM 862 C C . LEU A 1 110 ? 7.757 13.564 -12.016 1.00 63.84 110 LEU A C 1
ATOM 864 O O . LEU A 1 110 ? 7.209 13.774 -13.101 1.00 63.84 110 LEU A O 1
ATOM 868 N N . MET A 1 111 ? 8.084 14.537 -11.160 1.00 59.81 111 MET A N 1
ATOM 869 C CA . MET A 1 111 ? 8.006 15.980 -11.432 1.00 59.81 111 MET A CA 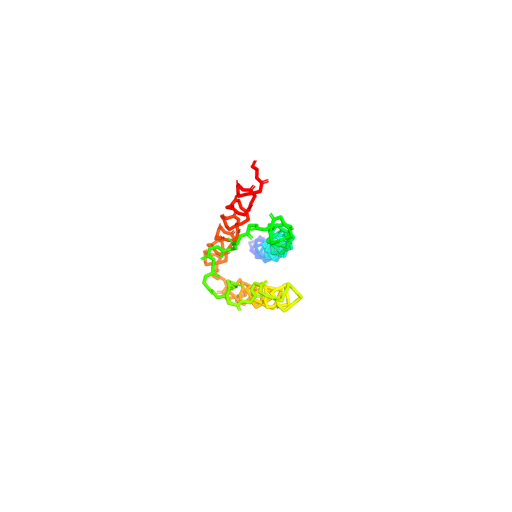1
ATOM 870 C C . MET A 1 111 ? 9.344 16.518 -11.934 1.00 59.81 111 MET A C 1
ATOM 872 O O . MET A 1 111 ? 9.296 17.400 -12.820 1.00 59.81 111 MET A O 1
#

Foldseek 3Di:
DVVVVVVVVVVVVVVVVLVVVLVVLLVLLVVLLVLLLVLVLVCLVVVNQPPPPVLNVVSVPSVVSSVVSNVVSVVLSVVLSVCSVVVNVPVSVVSSVVSVVSSVVSVVSVD

pLDDT: mean 73.68, std 7.22, range [57.34, 84.38]

Secondary structure (DSSP, 8-state):
-HHHHHHHHHHHHHHHHHHHHHHHHHHHHHHHHHHHHHHHHHHHHTTPPPS-HHHHTTTT-HHHHHHHHHHHHHHHHHHHHHHHHTT-HHHHHHHHHHHHHHHHHHHHHT-